Protein AF-A0A968PDI1-F1 (afdb_monomer_lite)

Structure (mmCIF, N/CA/C/O backbone):
data_AF-A0A968PDI1-F1
#
_entry.id   AF-A0A968PDI1-F1
#
loop_
_atom_site.group_PDB
_atom_site.id
_atom_site.type_symbol
_atom_site.label_atom_id
_atom_site.label_alt_id
_atom_site.label_comp_id
_atom_site.label_asym_id
_atom_site.label_entity_id
_atom_site.label_seq_id
_atom_site.pdbx_PDB_ins_code
_atom_site.Cartn_x
_atom_site.Cartn_y
_atom_site.Cartn_z
_atom_site.occupancy
_atom_site.B_iso_or_equiv
_atom_site.auth_seq_id
_atom_site.auth_comp_id
_atom_site.auth_asym_id
_atom_site.auth_atom_id
_atom_site.pdbx_PDB_model_num
ATOM 1 N N . MET A 1 1 ? -8.661 -16.473 -4.549 1.00 64.38 1 MET A N 1
ATOM 2 C CA . MET A 1 1 ? -8.253 -16.381 -3.131 1.00 64.38 1 MET A CA 1
ATOM 3 C C . MET A 1 1 ? -8.366 -14.916 -2.739 1.00 64.38 1 MET A C 1
ATOM 5 O O . MET A 1 1 ? -8.059 -14.093 -3.588 1.00 64.38 1 MET A O 1
ATOM 9 N N . VAL A 1 2 ? -8.877 -14.599 -1.546 1.00 85.19 2 VAL A N 1
ATOM 10 C CA . VAL A 1 2 ? -8.973 -13.217 -1.045 1.00 85.19 2 VAL A CA 1
ATOM 11 C C . VAL A 1 2 ? -8.287 -13.143 0.316 1.00 85.19 2 VAL A C 1
ATOM 13 O O . VAL A 1 2 ? -8.654 -13.907 1.208 1.00 85.19 2 VAL A O 1
ATOM 16 N N . LEU A 1 3 ? -7.260 -12.309 0.470 1.00 92.31 3 LEU A N 1
ATOM 17 C CA . LEU A 1 3 ? -6.549 -12.167 1.739 1.00 92.31 3 LEU A CA 1
ATOM 18 C C . LEU A 1 3 ? -5.933 -10.779 1.923 1.00 92.31 3 LEU A C 1
ATOM 20 O O . LEU A 1 3 ? -5.683 -10.044 0.974 1.00 92.31 3 LEU A O 1
ATOM 24 N N . ILE A 1 4 ? -5.710 -10.441 3.186 1.00 94.81 4 ILE A N 1
ATOM 25 C CA . ILE A 1 4 ? -4.966 -9.270 3.630 1.00 94.81 4 ILE A CA 1
ATOM 26 C C . ILE A 1 4 ? -4.349 -9.613 4.983 1.00 94.81 4 ILE A C 1
ATOM 28 O O . ILE A 1 4 ? -4.974 -10.280 5.811 1.00 94.81 4 ILE A O 1
ATOM 32 N N . ALA A 1 5 ? -3.131 -9.152 5.224 1.00 94.62 5 ALA A N 1
ATOM 33 C CA . ALA A 1 5 ? -2.516 -9.180 6.540 1.00 94.62 5 ALA A CA 1
ATOM 34 C C . ALA A 1 5 ? -2.373 -7.748 7.054 1.00 94.62 5 ALA A C 1
ATOM 36 O O . ALA A 1 5 ? -1.925 -6.876 6.316 1.00 94.62 5 ALA A O 1
ATOM 37 N N . ALA A 1 6 ? -2.707 -7.520 8.323 1.00 94.81 6 ALA A N 1
ATOM 38 C CA . ALA A 1 6 ? -2.420 -6.279 9.033 1.00 94.81 6 ALA A CA 1
ATOM 39 C C . ALA A 1 6 ? -1.416 -6.560 10.152 1.00 94.81 6 ALA A C 1
ATOM 41 O O . ALA A 1 6 ? -1.531 -7.566 10.856 1.00 94.81 6 ALA A O 1
ATOM 42 N N . PHE A 1 7 ? -0.429 -5.687 10.325 1.00 93.56 7 PHE A N 1
ATOM 43 C CA . PHE A 1 7 ? 0.628 -5.884 11.311 1.00 93.56 7 PHE A CA 1
ATOM 44 C C . PHE A 1 7 ? 1.190 -4.555 11.824 1.00 93.56 7 PHE A C 1
ATOM 46 O O . PHE A 1 7 ? 1.006 -3.491 11.234 1.00 93.56 7 PHE A O 1
ATOM 53 N N . ILE A 1 8 ? 1.858 -4.628 12.976 1.00 92.31 8 ILE A N 1
ATOM 54 C CA . ILE A 1 8 ? 2.522 -3.495 13.625 1.00 92.31 8 ILE A CA 1
ATOM 55 C C . ILE A 1 8 ? 3.981 -3.878 13.819 1.00 92.31 8 ILE A C 1
ATOM 57 O O . ILE A 1 8 ? 4.287 -4.782 14.603 1.00 92.31 8 ILE A O 1
ATOM 61 N N . ASP A 1 9 ? 4.876 -3.171 13.139 1.00 88.81 9 ASP A N 1
ATOM 62 C CA . ASP A 1 9 ? 6.307 -3.321 13.359 1.00 88.81 9 ASP A CA 1
ATOM 63 C C . ASP A 1 9 ? 6.754 -2.458 14.549 1.00 88.81 9 ASP A C 1
ATOM 65 O O . ASP A 1 9 ? 7.023 -1.258 14.445 1.00 88.81 9 ASP A O 1
ATOM 69 N N . ARG A 1 10 ? 6.864 -3.108 15.712 1.00 87.62 10 ARG A N 1
ATOM 70 C CA . ARG A 1 10 ? 7.320 -2.467 16.952 1.00 87.62 10 ARG A CA 1
ATOM 71 C C . ARG A 1 10 ? 8.775 -2.002 16.886 1.00 87.62 10 ARG A C 1
ATOM 73 O O . ARG A 1 10 ? 9.126 -1.059 17.591 1.00 87.62 10 ARG A O 1
ATOM 80 N N . ARG A 1 11 ? 9.618 -2.642 16.067 1.00 85.12 11 ARG A N 1
ATOM 81 C CA . ARG A 1 11 ? 11.016 -2.233 15.880 1.00 85.12 11 ARG A CA 1
ATOM 82 C C . ARG A 1 11 ? 11.063 -0.912 15.126 1.00 85.12 11 ARG A C 1
ATOM 84 O O . ARG A 1 11 ? 11.740 0.010 15.576 1.00 85.12 11 ARG A O 1
ATOM 91 N N . THR A 1 12 ? 10.303 -0.796 14.040 1.00 81.12 12 THR A N 1
ATOM 92 C CA . THR A 1 12 ? 10.178 0.469 13.306 1.00 81.12 12 THR A CA 1
ATOM 93 C C . THR A 1 12 ? 9.568 1.563 14.180 1.00 81.12 12 THR A C 1
ATOM 95 O O . THR A 1 12 ? 10.126 2.657 14.227 1.00 81.12 12 THR A O 1
ATOM 98 N N . MET A 1 13 ? 8.520 1.269 14.961 1.00 82.19 13 MET A N 1
ATOM 99 C CA . MET A 1 13 ? 7.947 2.242 15.907 1.00 82.19 13 MET A CA 1
ATOM 100 C C . MET A 1 13 ? 8.951 2.732 16.962 1.00 82.19 13 MET A C 1
ATOM 102 O O . MET A 1 13 ? 8.882 3.886 17.379 1.00 82.19 13 MET A O 1
ATOM 106 N N . ALA A 1 14 ? 9.881 1.881 17.410 1.00 83.44 14 ALA A N 1
ATOM 107 C CA . ALA A 1 14 ? 10.911 2.284 18.367 1.00 83.44 14 ALA A CA 1
ATOM 108 C C . ALA A 1 14 ? 11.940 3.253 17.753 1.00 83.44 14 ALA A C 1
ATOM 110 O O . ALA A 1 14 ? 12.477 4.102 18.459 1.00 83.44 14 ALA A O 1
ATOM 111 N N . LEU A 1 15 ? 12.206 3.135 16.447 1.00 83.00 15 LEU A N 1
ATOM 112 C CA . LEU A 1 15 ? 13.150 3.988 15.712 1.00 83.00 15 LEU A CA 1
ATOM 113 C C . LEU A 1 15 ? 12.501 5.273 15.183 1.00 83.00 15 LEU A C 1
ATOM 115 O O . LEU A 1 15 ? 13.145 6.320 15.134 1.00 83.00 15 LEU A O 1
ATOM 119 N N . ARG A 1 16 ? 11.234 5.196 14.770 1.00 78.94 16 ARG A N 1
ATOM 120 C CA . ARG A 1 16 ? 10.415 6.327 14.331 1.00 78.94 16 ARG A CA 1
ATOM 121 C C . ARG A 1 16 ? 9.069 6.257 15.055 1.00 78.94 16 ARG A C 1
ATOM 123 O O . ARG A 1 16 ? 8.200 5.498 14.623 1.00 78.94 16 ARG A O 1
ATOM 130 N N . PRO A 1 17 ? 8.894 7.013 16.154 1.00 77.44 17 PRO A N 1
ATOM 131 C CA . PRO A 1 17 ? 7.691 6.950 16.972 1.00 77.44 17 PRO A CA 1
ATOM 132 C C . PRO A 1 17 ? 6.523 7.617 16.249 1.00 77.44 17 PRO A C 1
ATOM 134 O O . PRO A 1 17 ? 6.208 8.789 16.440 1.00 77.44 17 PRO A O 1
ATOM 137 N N . GLU A 1 18 ? 5.874 6.833 15.405 1.00 86.06 18 GLU A N 1
ATOM 138 C CA . GLU A 1 18 ? 4.651 7.173 14.705 1.00 86.06 18 GLU A CA 1
ATOM 139 C C . GLU A 1 18 ? 3.607 6.102 15.015 1.00 86.06 18 GLU A C 1
ATOM 141 O O . GLU A 1 18 ? 3.914 4.911 15.067 1.00 86.06 18 GLU A O 1
ATOM 146 N N . ALA A 1 19 ? 2.356 6.511 15.226 1.00 89.69 19 ALA A N 1
ATOM 147 C CA . ALA A 1 19 ? 1.243 5.587 15.433 1.00 89.69 19 ALA A CA 1
ATOM 148 C C . ALA A 1 19 ? 0.791 4.983 14.089 1.00 89.69 19 ALA A C 1
ATOM 150 O O . ALA A 1 19 ? -0.356 5.161 13.683 1.00 89.69 19 ALA A O 1
ATOM 151 N N . ALA A 1 20 ? 1.705 4.328 13.376 1.00 90.19 20 ALA A N 1
ATOM 152 C CA . ALA A 1 20 ? 1.478 3.757 12.057 1.00 90.19 20 ALA A CA 1
ATOM 153 C C . ALA A 1 20 ? 1.511 2.225 12.105 1.00 90.19 20 ALA A C 1
ATOM 155 O O . ALA A 1 20 ? 2.444 1.620 12.631 1.00 90.19 20 ALA A O 1
ATOM 156 N N . GLY A 1 21 ? 0.486 1.610 11.523 1.00 92.75 21 GLY A N 1
ATOM 157 C CA . GLY A 1 21 ? 0.462 0.197 11.182 1.00 92.75 21 GLY A CA 1
ATOM 158 C C . GLY A 1 21 ? 0.648 -0.021 9.688 1.00 92.75 21 GLY A C 1
ATOM 159 O O . GLY A 1 21 ? 0.628 0.928 8.901 1.00 92.75 21 GLY A O 1
ATOM 160 N N . SER A 1 22 ? 0.768 -1.284 9.299 1.00 92.25 22 SER A N 1
ATOM 161 C CA . SER A 1 22 ? 0.924 -1.663 7.900 1.00 92.25 22 SER A CA 1
ATOM 162 C C . SER A 1 22 ? -0.052 -2.762 7.497 1.00 92.25 22 SER A C 1
ATOM 164 O O . SER A 1 22 ? -0.495 -3.553 8.336 1.00 92.25 22 SER A O 1
ATOM 166 N N . PHE A 1 23 ? -0.359 -2.823 6.204 1.00 93.94 23 PHE A N 1
ATOM 167 C CA . PHE A 1 23 ? -1.005 -3.968 5.576 1.00 93.94 23 PHE A CA 1
ATOM 168 C C . PHE A 1 23 ? -0.150 -4.529 4.443 1.00 93.94 23 PHE A C 1
ATOM 170 O O . PHE A 1 23 ? 0.636 -3.812 3.830 1.00 93.94 23 PHE A O 1
ATOM 177 N N . GLY A 1 24 ? -0.319 -5.814 4.160 1.00 92.12 24 GLY A N 1
ATOM 178 C CA . GLY A 1 24 ? 0.397 -6.546 3.122 1.00 92.12 24 GLY A CA 1
ATOM 179 C C . GLY A 1 24 ? -0.354 -7.790 2.696 1.00 92.12 24 GLY A C 1
ATOM 180 O O . GLY A 1 24 ? -1.471 -8.030 3.161 1.00 92.12 24 GLY A O 1
ATOM 181 N N . PHE A 1 25 ? 0.270 -8.577 1.818 1.00 90.94 25 PHE A N 1
ATOM 182 C CA . PHE A 1 25 ? -0.320 -9.783 1.240 1.00 90.94 25 PHE A CA 1
ATOM 183 C C . PHE A 1 25 ? -1.740 -9.527 0.712 1.00 90.94 25 PHE A C 1
ATOM 185 O O . PHE A 1 25 ? -2.645 -10.328 0.918 1.00 90.94 25 PHE A O 1
ATOM 192 N N . PHE A 1 26 ? -1.955 -8.349 0.123 1.00 92.69 26 PHE A N 1
ATOM 193 C CA . PHE A 1 26 ? -3.260 -7.931 -0.360 1.00 92.69 26 PHE A CA 1
ATOM 194 C C . PHE A 1 26 ? -3.555 -8.673 -1.656 1.00 92.69 26 PHE A C 1
ATOM 196 O O . PHE A 1 26 ? -3.019 -8.315 -2.696 1.00 92.69 26 PHE A O 1
ATOM 203 N N . GLU A 1 27 ? -4.386 -9.707 -1.577 1.00 93.44 27 GLU A N 1
ATOM 204 C CA . GLU A 1 27 ? -4.817 -10.493 -2.725 1.00 93.44 27 GLU A CA 1
ATOM 205 C C . GLU A 1 27 ? -6.328 -10.426 -2.849 1.00 93.44 27 GLU A C 1
ATOM 207 O O . GLU A 1 27 ? -7.050 -10.816 -1.931 1.00 93.44 27 GLU A O 1
ATOM 212 N N . VAL A 1 28 ? -6.824 -9.930 -3.979 1.00 94.69 28 VAL A N 1
ATOM 213 C CA . VAL A 1 28 ? -8.261 -9.808 -4.218 1.00 94.69 28 VAL A CA 1
ATOM 214 C C . VAL A 1 28 ? -8.560 -9.856 -5.710 1.00 94.69 28 VAL A C 1
ATOM 216 O O . VAL A 1 28 ? -7.786 -9.379 -6.531 1.00 94.69 28 VAL A O 1
ATOM 219 N N . LEU A 1 29 ? -9.700 -10.440 -6.070 1.00 95.25 29 LEU A N 1
ATOM 220 C CA . LEU A 1 29 ? -10.241 -10.330 -7.426 1.00 95.25 29 LEU A CA 1
ATOM 221 C C . LEU A 1 29 ? -10.612 -8.864 -7.739 1.00 95.25 29 LEU A C 1
ATOM 223 O O . LEU A 1 29 ? -10.689 -8.059 -6.811 1.00 95.25 29 LEU A O 1
ATOM 227 N N . PRO A 1 30 ? -10.860 -8.487 -9.009 1.00 95.31 30 PRO A N 1
ATOM 228 C CA . PRO A 1 30 ? -11.312 -7.138 -9.368 1.00 95.31 30 PRO A CA 1
ATOM 229 C C . PRO A 1 30 ? -12.758 -6.884 -8.893 1.00 95.31 30 PRO A C 1
ATOM 231 O O . PRO A 1 30 ? -13.695 -6.808 -9.682 1.00 95.31 30 PRO A O 1
ATOM 234 N N . ASP A 1 31 ? -12.922 -6.784 -7.578 1.00 95.81 31 ASP A N 1
ATOM 235 C CA . ASP A 1 31 ? -14.168 -6.626 -6.839 1.00 95.81 31 ASP A CA 1
ATOM 236 C C . ASP A 1 31 ? -13.945 -5.576 -5.742 1.00 95.81 31 ASP A C 1
ATOM 238 O O . ASP A 1 31 ? -13.310 -5.833 -4.713 1.00 95.81 31 ASP A O 1
ATOM 242 N N . SER A 1 32 ? -14.472 -4.373 -5.975 1.00 95.44 32 SER A N 1
ATOM 243 C CA . SER A 1 32 ? -14.339 -3.249 -5.047 1.00 95.44 32 SER A CA 1
ATOM 244 C C . SER A 1 32 ? -14.984 -3.522 -3.689 1.00 95.44 32 SER A C 1
ATOM 246 O O . SER A 1 32 ? -14.475 -3.038 -2.681 1.00 95.44 32 SER A O 1
ATOM 248 N N . ALA A 1 33 ? -16.061 -4.311 -3.622 1.00 96.25 33 ALA A N 1
ATOM 249 C CA . ALA A 1 33 ? -16.714 -4.623 -2.354 1.00 96.25 33 ALA A CA 1
ATOM 250 C C . ALA A 1 33 ? -15.844 -5.563 -1.510 1.00 96.25 33 ALA A C 1
ATOM 252 O O . ALA A 1 33 ? -15.657 -5.325 -0.315 1.00 96.25 33 ALA A O 1
ATOM 253 N N . ALA A 1 34 ? -15.257 -6.587 -2.138 1.00 96.56 34 ALA A N 1
ATOM 254 C CA . ALA A 1 34 ? -14.318 -7.485 -1.473 1.00 96.56 34 ALA A CA 1
ATOM 255 C C . ALA A 1 34 ? -13.053 -6.743 -1.012 1.00 96.56 34 ALA A C 1
ATOM 257 O O . ALA A 1 34 ? -12.638 -6.888 0.139 1.00 96.56 34 ALA A O 1
ATOM 258 N N . ALA A 1 35 ? -12.475 -5.904 -1.877 1.00 96.19 35 ALA A N 1
ATOM 259 C CA . ALA A 1 35 ? -11.305 -5.092 -1.550 1.00 96.19 35 ALA A CA 1
ATOM 260 C C . ALA A 1 35 ? -11.575 -4.169 -0.355 1.00 96.19 35 ALA A C 1
ATOM 262 O O . ALA A 1 35 ? -10.801 -4.140 0.602 1.00 96.19 35 ALA A O 1
ATOM 263 N N . TYR A 1 36 ? -12.711 -3.470 -0.378 1.00 96.44 36 TYR A N 1
ATOM 264 C CA . TYR A 1 36 ? -13.117 -2.569 0.692 1.00 96.44 36 TYR A CA 1
ATOM 265 C C . TYR A 1 36 ? -13.318 -3.298 2.023 1.00 96.44 36 TYR A C 1
ATOM 267 O O . TYR A 1 36 ? -12.834 -2.837 3.055 1.00 96.44 36 TYR A O 1
ATOM 275 N N . ALA A 1 37 ? -13.967 -4.466 2.011 1.00 97.00 37 ALA A N 1
ATOM 276 C CA . ALA A 1 37 ? -14.169 -5.267 3.217 1.00 97.00 37 ALA A CA 1
ATOM 277 C C . ALA A 1 37 ? -12.840 -5.728 3.846 1.00 97.00 37 ALA A C 1
ATOM 279 O O . ALA A 1 37 ? -12.685 -5.677 5.068 1.00 97.00 37 ALA A O 1
ATOM 280 N N . LEU A 1 38 ? -11.865 -6.138 3.024 1.00 97.25 38 LEU A N 1
ATOM 281 C CA . LEU A 1 38 ? -10.527 -6.519 3.490 1.00 97.25 38 LEU A CA 1
ATOM 282 C C . LEU A 1 38 ? -9.788 -5.329 4.121 1.00 97.25 38 LEU A C 1
ATOM 284 O O . LEU A 1 38 ? -9.270 -5.445 5.234 1.00 97.25 38 LEU A O 1
ATOM 288 N N . LEU A 1 39 ? -9.772 -4.180 3.441 1.00 97.25 39 LEU A N 1
ATOM 289 C CA . LEU A 1 39 ?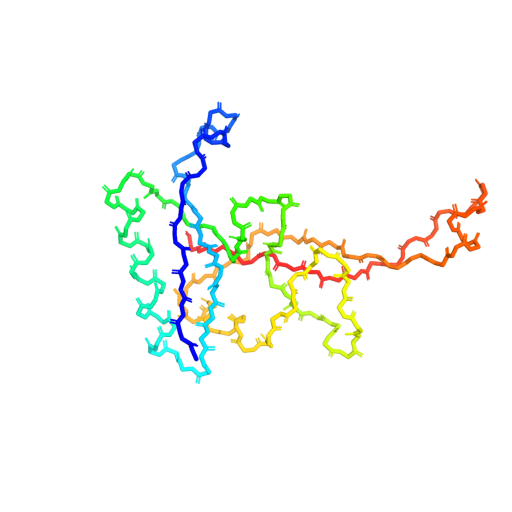 -9.100 -2.968 3.920 1.00 97.25 39 LEU A CA 1
ATOM 290 C C . LEU A 1 39 ? -9.727 -2.457 5.221 1.00 97.25 39 LEU A C 1
ATOM 292 O O . LEU A 1 39 ? -9.009 -2.215 6.190 1.00 97.25 39 LEU A O 1
ATOM 296 N N . GLN A 1 40 ? -11.061 -2.411 5.307 1.00 97.12 40 GLN A N 1
ATOM 297 C CA . GLN A 1 40 ? -11.758 -2.040 6.540 1.00 97.12 40 GLN A CA 1
ATOM 298 C C . GLN A 1 40 ? -11.420 -2.968 7.711 1.00 97.12 40 GLN A C 1
ATOM 300 O O . GLN A 1 40 ? -11.251 -2.501 8.839 1.00 97.12 40 GLN A O 1
ATOM 305 N N . ALA A 1 41 ? -11.320 -4.279 7.470 1.00 97.62 41 ALA A N 1
ATOM 306 C CA . ALA A 1 41 ? -10.953 -5.231 8.513 1.00 97.62 41 ALA A CA 1
ATOM 307 C C . ALA A 1 41 ? -9.529 -4.969 9.039 1.00 97.62 41 ALA A C 1
ATOM 309 O O . ALA A 1 41 ? -9.312 -4.962 10.255 1.00 97.62 41 ALA A O 1
ATOM 310 N N . ALA A 1 42 ? -8.575 -4.693 8.142 1.00 97.38 42 ALA A N 1
ATOM 311 C CA . ALA A 1 42 ? -7.209 -4.321 8.506 1.00 97.38 42 ALA A CA 1
ATOM 312 C C . ALA A 1 42 ? -7.159 -2.996 9.287 1.00 97.38 42 ALA A C 1
ATOM 314 O O . ALA A 1 42 ? -6.553 -2.924 10.359 1.00 97.38 42 ALA A O 1
ATOM 315 N N . GLU A 1 43 ? -7.852 -1.966 8.801 1.00 97.12 43 GLU A N 1
ATOM 316 C CA . GLU A 1 43 ? -7.960 -0.660 9.455 1.00 97.12 43 GLU A CA 1
ATOM 317 C C . GLU A 1 43 ? -8.568 -0.762 10.854 1.00 97.12 43 GLU A C 1
ATOM 319 O O . GLU A 1 43 ? -8.031 -0.199 11.810 1.00 97.12 43 GLU A O 1
ATOM 324 N N . ALA A 1 44 ? -9.671 -1.499 11.005 1.00 97.75 44 ALA A N 1
ATOM 325 C CA . ALA A 1 44 ? -10.331 -1.692 12.290 1.00 97.75 44 ALA A CA 1
ATOM 326 C C . ALA A 1 44 ? -9.408 -2.401 13.292 1.00 97.75 44 ALA A C 1
ATOM 328 O O . ALA A 1 44 ? -9.317 -1.992 14.454 1.00 97.75 44 ALA A O 1
ATOM 329 N N . TRP A 1 45 ? -8.675 -3.423 12.840 1.00 97.94 45 TRP A N 1
ATOM 330 C CA . TRP A 1 45 ? -7.724 -4.155 13.676 1.00 97.94 45 TRP A CA 1
ATOM 331 C C . TRP A 1 45 ? -6.570 -3.271 14.172 1.00 97.94 45 TRP A C 1
ATOM 333 O O . TRP A 1 45 ? -6.177 -3.373 15.343 1.00 97.94 45 TRP A O 1
ATOM 343 N N . LEU A 1 46 ? -6.056 -2.393 13.304 1.00 96.94 46 LEU A N 1
ATOM 344 C CA . LEU A 1 46 ? -4.996 -1.431 13.614 1.00 96.94 46 LEU A CA 1
ATOM 345 C C . LEU A 1 46 ? -5.489 -0.303 14.528 1.00 96.94 46 LEU A C 1
ATOM 347 O O . LEU A 1 46 ? -4.832 0.019 15.522 1.00 96.94 46 LEU A O 1
ATOM 351 N N . ARG A 1 47 ? -6.679 0.244 14.256 1.00 97.00 47 ARG A N 1
ATOM 352 C CA . ARG A 1 47 ? -7.310 1.292 15.071 1.00 97.00 47 ARG A CA 1
ATOM 353 C C . ARG A 1 47 ? -7.571 0.814 16.496 1.00 97.00 47 ARG A C 1
ATOM 355 O O . ARG A 1 47 ? -7.265 1.531 17.446 1.00 97.00 47 ARG A O 1
ATOM 362 N N . ALA A 1 48 ? -8.039 -0.425 16.662 1.00 97.88 48 ALA A N 1
ATOM 363 C CA . ALA A 1 48 ? -8.226 -1.051 17.974 1.00 97.88 48 ALA A CA 1
ATOM 364 C C . ALA A 1 48 ? -6.920 -1.181 18.788 1.00 97.88 48 ALA A C 1
ATOM 366 O O . ALA A 1 48 ? -6.964 -1.394 19.997 1.00 97.88 48 ALA A O 1
ATOM 367 N N . ARG A 1 49 ? -5.755 -1.045 18.141 1.00 96.69 49 ARG A N 1
ATOM 368 C CA . ARG A 1 49 ? -4.417 -1.091 18.755 1.00 96.69 49 ARG A CA 1
ATOM 369 C C . ARG A 1 49 ? -3.741 0.280 18.831 1.00 96.69 49 ARG A C 1
ATOM 371 O O . ARG A 1 49 ? -2.552 0.355 19.123 1.00 96.69 49 ARG A O 1
ATOM 378 N N . GLY A 1 50 ? -4.491 1.356 18.595 1.00 94.94 50 GLY A N 1
ATOM 379 C CA . GLY A 1 50 ? -4.010 2.730 18.735 1.00 94.94 50 GLY A CA 1
ATOM 380 C C . GLY A 1 50 ? -3.234 3.262 17.532 1.00 94.94 50 GLY A C 1
ATOM 381 O O . GLY A 1 50 ? -2.634 4.331 17.637 1.00 94.94 50 GLY A O 1
ATOM 382 N N . MET A 1 51 ? -3.239 2.555 16.398 1.00 95.25 51 MET A N 1
ATOM 383 C CA . MET A 1 51 ? -2.668 3.087 15.161 1.00 95.25 51 MET A CA 1
ATOM 384 C C . MET A 1 51 ? -3.627 4.108 14.543 1.00 95.25 51 MET A C 1
ATOM 386 O O . MET A 1 51 ? -4.840 3.901 14.498 1.00 95.25 51 MET A O 1
ATOM 390 N N . LYS A 1 52 ? -3.062 5.220 14.080 1.00 93.31 52 LYS A N 1
ATOM 391 C CA . LYS A 1 52 ? -3.750 6.331 13.414 1.00 93.31 52 LYS A CA 1
ATOM 392 C C . LYS A 1 52 ? -3.546 6.322 11.902 1.00 93.31 52 LYS A C 1
ATOM 394 O O . LYS A 1 52 ? -4.360 6.897 11.197 1.00 93.31 52 LYS A O 1
ATOM 399 N N . ILE A 1 53 ? -2.468 5.692 11.440 1.00 91.75 53 ILE A N 1
ATOM 400 C CA . ILE A 1 53 ? -2.059 5.640 10.0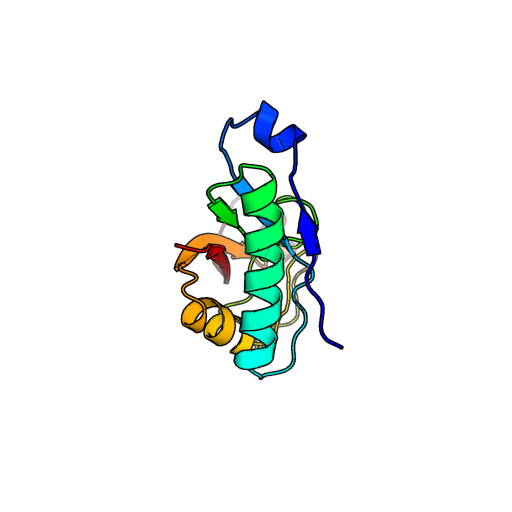36 1.00 91.75 53 ILE A CA 1
ATOM 401 C C . ILE A 1 53 ? -1.930 4.172 9.632 1.00 91.75 53 ILE A C 1
ATOM 403 O O . ILE A 1 53 ? -1.452 3.356 10.425 1.00 91.75 53 ILE A O 1
ATOM 407 N N . ILE A 1 54 ? -2.334 3.839 8.408 1.00 93.06 54 ILE A N 1
ATOM 408 C CA . ILE A 1 54 ? -2.101 2.532 7.791 1.00 93.06 54 ILE A CA 1
ATOM 409 C C . ILE A 1 54 ? -1.313 2.712 6.484 1.00 93.06 54 ILE A C 1
ATOM 411 O O . ILE A 1 54 ? -1.600 3.600 5.682 1.00 93.06 54 ILE A O 1
ATOM 415 N N . ARG A 1 55 ? -0.279 1.888 6.282 1.00 90.06 55 ARG A N 1
ATOM 416 C CA . ARG A 1 55 ? 0.597 1.931 5.099 1.00 90.06 55 ARG A CA 1
ATOM 417 C C . ARG A 1 55 ? 0.662 0.587 4.390 1.00 90.06 55 ARG A C 1
ATOM 419 O O . ARG A 1 55 ? 0.679 -0.447 5.047 1.00 90.06 55 ARG A O 1
ATOM 426 N N . GLY A 1 56 ? 0.764 0.586 3.069 1.00 89.38 56 GLY A N 1
ATOM 427 C CA . GLY A 1 56 ? 0.943 -0.650 2.318 1.00 89.38 56 GLY A CA 1
ATOM 428 C C . GLY A 1 56 ? 0.416 -0.575 0.886 1.00 89.38 56 GLY A C 1
ATOM 429 O O . GLY A 1 56 ? -0.124 0.447 0.478 1.00 89.38 56 GLY A O 1
ATOM 430 N N . PRO A 1 57 ? 0.537 -1.666 0.122 1.00 90.06 57 PRO A N 1
ATOM 431 C CA . PRO A 1 57 ? 0.874 -3.001 0.610 1.00 90.06 57 PRO A CA 1
ATOM 432 C C . PRO A 1 57 ? 2.370 -3.173 0.905 1.00 90.06 57 PRO A C 1
ATOM 434 O O . PRO A 1 57 ? 3.218 -2.607 0.225 1.00 90.06 57 PRO A O 1
ATOM 437 N N . MET A 1 58 ? 2.688 -3.951 1.937 1.00 86.81 58 MET A N 1
ATOM 438 C CA . MET A 1 58 ? 4.046 -4.272 2.380 1.00 86.81 58 MET A CA 1
ATOM 439 C C . MET A 1 58 ? 4.067 -5.655 3.031 1.00 86.81 58 MET A C 1
ATOM 441 O O . MET A 1 58 ? 3.368 -5.884 4.015 1.00 86.81 58 MET A O 1
ATOM 445 N N . ASN A 1 59 ? 4.881 -6.579 2.533 1.00 83.50 59 ASN A N 1
ATOM 446 C CA . ASN A 1 59 ? 4.996 -7.928 3.085 1.00 83.50 59 ASN A CA 1
ATOM 447 C C . ASN A 1 59 ? 6.003 -7.929 4.249 1.00 83.50 59 ASN A C 1
ATOM 449 O O . ASN A 1 59 ? 7.193 -8.168 4.067 1.00 83.50 59 ASN A O 1
ATOM 453 N N . PHE A 1 60 ? 5.490 -7.654 5.455 1.00 75.88 60 PHE A N 1
ATOM 454 C CA . PHE A 1 60 ? 6.177 -7.554 6.758 1.00 75.88 60 PHE A CA 1
ATOM 455 C C . PHE A 1 60 ? 7.060 -6.329 7.001 1.00 75.88 60 PHE A C 1
ATOM 457 O O . PHE A 1 60 ? 6.976 -5.758 8.088 1.00 75.88 60 PHE A O 1
ATOM 464 N N . ALA A 1 61 ? 7.899 -5.925 6.052 1.00 66.62 61 ALA A N 1
ATOM 465 C CA . ALA A 1 61 ? 8.827 -4.819 6.268 1.00 66.62 61 ALA A CA 1
ATOM 466 C C . ALA A 1 61 ? 9.178 -4.081 4.968 1.00 66.62 61 ALA A C 1
ATOM 468 O O . ALA A 1 61 ? 8.967 -4.588 3.868 1.00 66.62 61 ALA A O 1
ATOM 469 N N . THR A 1 62 ? 9.676 -2.847 5.095 1.00 61.16 62 THR A N 1
ATOM 470 C CA . THR A 1 62 ? 10.013 -1.976 3.951 1.00 61.16 62 THR A CA 1
ATOM 471 C C . THR A 1 62 ? 11.188 -2.486 3.122 1.00 61.16 62 THR A C 1
ATOM 473 O O . THR A 1 62 ? 11.324 -2.089 1.974 1.00 61.16 62 THR A O 1
ATOM 476 N N . ASP A 1 63 ? 12.067 -3.291 3.719 1.00 62.78 63 ASP A N 1
ATOM 477 C CA . ASP A 1 63 ? 13.208 -3.952 3.073 1.00 62.78 63 ASP A CA 1
ATOM 478 C C . ASP A 1 63 ? 12.811 -5.229 2.313 1.00 62.78 63 ASP A C 1
ATOM 480 O O . ASP A 1 63 ? 13.634 -5.824 1.615 1.00 62.78 63 ASP A O 1
ATOM 484 N N . ASN A 1 64 ? 11.541 -5.621 2.410 1.00 69.25 64 ASN A N 1
ATOM 485 C CA . ASN A 1 64 ? 10.925 -6.688 1.641 1.00 69.25 64 ASN A CA 1
ATOM 486 C C . ASN A 1 64 ? 10.083 -6.118 0.482 1.00 69.25 64 ASN A C 1
ATOM 488 O O . ASN A 1 64 ? 10.154 -4.949 0.109 1.00 69.25 64 ASN A O 1
ATOM 492 N N . GLU A 1 65 ? 9.264 -6.983 -0.103 1.00 72.69 65 GLU A N 1
ATOM 493 C CA . GLU A 1 65 ? 8.249 -6.663 -1.098 1.00 72.69 65 GLU A CA 1
ATOM 494 C C . GLU A 1 65 ? 7.254 -5.611 -0.588 1.00 72.69 65 GLU A C 1
ATOM 496 O O . GLU A 1 65 ? 6.461 -5.865 0.323 1.00 72.69 65 GLU A O 1
ATOM 501 N N . CYS A 1 66 ? 7.274 -4.421 -1.184 1.00 80.19 66 CYS A N 1
ATOM 502 C CA . CYS A 1 66 ? 6.396 -3.331 -0.791 1.00 80.19 66 CYS A CA 1
ATOM 503 C C . CYS A 1 66 ? 6.049 -2.421 -1.978 1.00 80.19 66 CYS A C 1
ATOM 505 O O . CYS A 1 66 ? 6.789 -2.322 -2.957 1.00 80.19 66 CYS A O 1
ATOM 507 N N . GLY A 1 67 ? 4.901 -1.761 -1.871 1.00 82.81 67 GLY A N 1
ATOM 508 C CA . GLY A 1 67 ? 4.338 -0.889 -2.889 1.00 82.81 67 GLY A CA 1
ATOM 509 C C . GLY A 1 67 ? 3.531 -1.627 -3.947 1.00 82.81 67 GLY A C 1
ATOM 510 O O . GLY A 1 67 ? 3.263 -2.821 -3.852 1.00 82.81 67 GLY A O 1
ATOM 511 N N . LEU A 1 68 ? 3.103 -0.870 -4.948 1.00 87.50 68 LEU A N 1
ATOM 512 C CA . LEU A 1 68 ? 2.454 -1.379 -6.139 1.00 87.50 68 LEU A CA 1
ATOM 513 C C . LEU A 1 68 ? 3.325 -1.080 -7.363 1.00 87.50 68 LEU A C 1
ATOM 515 O O . LEU A 1 68 ? 3.906 0.004 -7.490 1.00 87.50 68 LEU A O 1
ATOM 519 N N . LEU A 1 69 ? 3.351 -2.016 -8.307 1.00 86.25 69 LEU A N 1
ATOM 520 C CA . LEU A 1 69 ? 3.728 -1.718 -9.682 1.00 86.25 69 LEU A CA 1
ATOM 521 C C . LEU A 1 69 ? 2.727 -0.691 -10.223 1.00 86.25 69 LEU A C 1
ATOM 523 O O . LEU A 1 69 ? 1.522 -0.911 -10.110 1.00 86.25 69 LEU A O 1
ATOM 527 N N . LEU A 1 70 ? 3.203 0.438 -10.756 1.00 82.75 70 LEU A N 1
ATOM 528 C CA . LEU A 1 70 ? 2.340 1.444 -11.396 1.00 82.75 70 LEU A CA 1
ATOM 529 C C . LEU A 1 70 ? 2.570 1.583 -12.895 1.00 82.75 70 LEU A C 1
ATOM 531 O O . LEU A 1 70 ? 1.690 2.097 -13.584 1.00 82.75 70 LEU A O 1
ATOM 535 N N . ASP A 1 71 ? 3.724 1.143 -13.376 1.00 80.12 71 ASP A N 1
ATOM 536 C CA . ASP A 1 71 ? 4.161 1.228 -14.764 1.00 80.12 71 ASP A CA 1
ATOM 537 C C . ASP A 1 71 ? 4.997 -0.018 -15.108 1.00 80.12 71 ASP A C 1
ATOM 539 O O . ASP A 1 71 ? 5.271 -0.826 -14.226 1.00 80.12 71 ASP A O 1
ATOM 543 N N . ALA A 1 72 ? 5.413 -0.186 -16.363 1.00 79.06 72 ALA A N 1
ATOM 544 C CA . ALA A 1 72 ? 6.256 -1.291 -16.829 1.00 79.06 72 ALA A CA 1
ATOM 545 C C . ALA A 1 72 ? 5.613 -2.695 -16.720 1.00 79.06 72 ALA A C 1
ATOM 547 O O . ALA A 1 72 ? 6.301 -3.697 -16.520 1.00 79.06 72 ALA A O 1
AT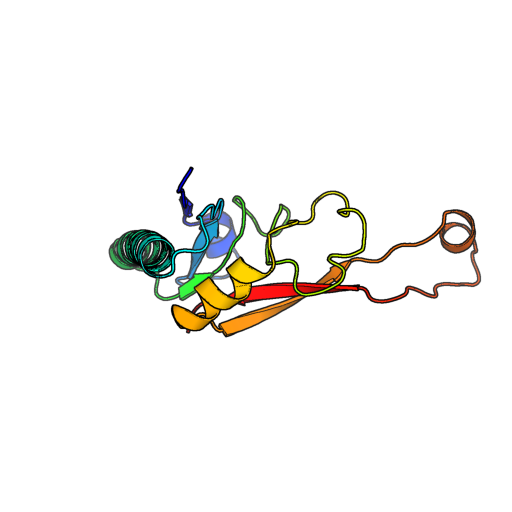OM 548 N N . TYR A 1 73 ? 4.288 -2.789 -16.898 1.00 83.06 73 TYR A N 1
ATOM 549 C CA . TYR A 1 73 ? 3.554 -4.068 -16.987 1.00 83.06 73 TYR A CA 1
ATOM 550 C C . TYR A 1 73 ? 3.906 -4.905 -18.230 1.00 83.06 73 TYR A C 1
ATOM 552 O O . TYR A 1 73 ? 3.500 -6.057 -18.347 1.00 83.06 73 TYR A O 1
ATOM 560 N N . ASP A 1 74 ? 4.625 -4.323 -19.185 1.00 84.50 74 ASP A N 1
ATOM 561 C CA . ASP A 1 74 ? 5.189 -4.980 -20.364 1.00 84.50 74 ASP A CA 1
ATOM 562 C C . ASP A 1 74 ? 6.581 -5.587 -20.097 1.00 84.50 74 ASP A C 1
ATOM 564 O O . ASP A 1 74 ? 7.128 -6.279 -20.954 1.00 84.50 74 ASP A O 1
ATOM 568 N N . GLN A 1 75 ? 7.159 -5.342 -18.916 1.00 77.94 75 GLN A N 1
ATOM 569 C CA . GLN A 1 75 ? 8.494 -5.795 -18.531 1.00 77.94 75 GLN A CA 1
ATOM 570 C C . GLN A 1 75 ? 8.437 -6.984 -17.567 1.00 77.94 75 GLN A C 1
ATOM 572 O O . GLN A 1 75 ? 7.473 -7.170 -16.819 1.00 77.94 75 GLN A O 1
ATOM 577 N N . SER A 1 76 ? 9.515 -7.771 -17.545 1.00 80.00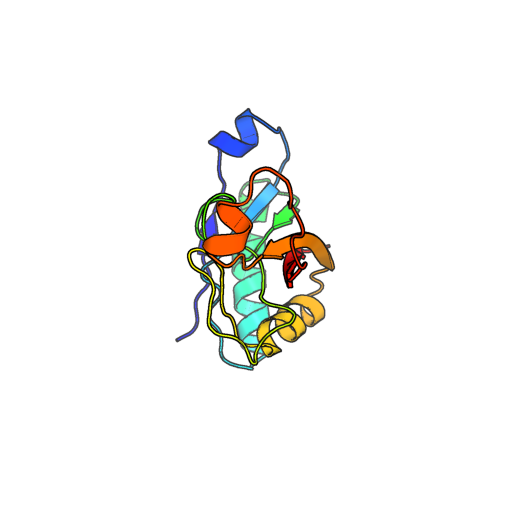 76 SER A N 1
ATOM 578 C CA . SER A 1 76 ? 9.688 -8.854 -16.573 1.00 80.00 76 SER A CA 1
ATOM 579 C C . SER A 1 76 ? 9.798 -8.315 -15.137 1.00 80.00 76 SER A C 1
ATOM 581 O O . SER A 1 76 ? 10.440 -7.279 -14.931 1.00 80.00 76 SER A O 1
ATOM 583 N N . PRO A 1 77 ? 9.257 -9.032 -14.132 1.00 77.31 77 PRO A N 1
ATOM 584 C CA . PRO A 1 77 ? 9.416 -8.672 -12.726 1.00 77.31 77 PRO A CA 1
ATOM 585 C C . PRO A 1 77 ? 10.888 -8.529 -12.327 1.00 77.31 77 PRO A C 1
ATOM 587 O O . PRO A 1 77 ? 11.732 -9.344 -12.706 1.00 77.31 77 PRO A O 1
ATOM 590 N N . VAL A 1 78 ? 11.193 -7.507 -11.527 1.00 75.44 78 VAL A N 1
ATOM 591 C CA . VAL A 1 78 ? 12.526 -7.306 -10.949 1.00 75.44 78 VAL A CA 1
ATOM 592 C C . VAL A 1 78 ? 12.593 -8.041 -9.610 1.00 75.44 78 VAL A C 1
ATOM 594 O O . VAL A 1 78 ? 11.622 -8.066 -8.851 1.00 75.44 78 VAL A O 1
ATOM 597 N N . LEU A 1 79 ? 13.738 -8.657 -9.313 1.00 71.50 79 LEU A N 1
ATOM 598 C CA . LEU A 1 79 ? 13.955 -9.361 -8.049 1.00 71.50 79 LEU A CA 1
ATOM 599 C C . LEU A 1 79 ? 13.613 -8.457 -6.846 1.00 71.50 79 LEU A C 1
ATOM 601 O O . LEU A 1 79 ? 13.997 -7.291 -6.827 1.00 71.50 79 LEU A O 1
ATOM 605 N N . MET A 1 80 ? 12.914 -9.017 -5.851 1.00 69.81 80 MET A N 1
ATOM 606 C CA . MET A 1 80 ? 12.464 -8.323 -4.629 1.00 69.81 80 MET A CA 1
ATOM 607 C C . MET A 1 80 ? 11.483 -7.154 -4.855 1.00 69.81 80 MET A C 1
ATOM 609 O O . MET A 1 80 ? 11.343 -6.294 -3.988 1.00 69.81 80 MET A O 1
ATOM 613 N N . THR A 1 81 ? 10.767 -7.123 -5.983 1.00 73.94 81 THR A N 1
ATOM 614 C CA . THR A 1 81 ? 9.699 -6.139 -6.238 1.00 73.94 81 THR A CA 1
ATOM 615 C C . THR A 1 81 ? 8.338 -6.819 -6.366 1.00 73.94 81 THR A C 1
ATOM 617 O O . THR A 1 81 ? 8.247 -7.949 -6.847 1.00 73.94 81 THR A O 1
ATOM 620 N N . LEU A 1 82 ? 7.272 -6.137 -5.932 1.00 76.19 82 LEU A N 1
ATOM 621 C CA . LEU A 1 82 ? 5.904 -6.624 -6.111 1.00 76.19 82 LEU A CA 1
ATOM 622 C C . LEU A 1 82 ? 5.462 -6.421 -7.563 1.00 76.19 82 LEU A C 1
ATOM 624 O O . LEU A 1 82 ? 5.588 -5.327 -8.109 1.00 76.19 82 LEU A O 1
ATOM 628 N N . TYR A 1 83 ? 4.906 -7.475 -8.163 1.00 83.25 83 TYR A N 1
ATOM 629 C CA . TYR A 1 83 ? 4.343 -7.457 -9.514 1.00 83.25 83 TYR A CA 1
ATOM 630 C C . TYR A 1 83 ? 2.839 -7.737 -9.455 1.00 83.25 83 TYR A C 1
ATOM 632 O O . TYR A 1 83 ? 2.357 -8.824 -9.776 1.00 83.25 83 TYR A O 1
ATOM 640 N N . ASN A 1 84 ? 2.090 -6.760 -8.953 1.00 87.50 84 ASN A N 1
ATOM 641 C CA . ASN A 1 84 ? 0.637 -6.846 -8.831 1.00 87.50 84 ASN A CA 1
ATOM 642 C C . ASN A 1 84 ? -0.069 -6.450 -10.138 1.00 87.50 84 ASN A C 1
ATOM 644 O O . ASN A 1 84 ? 0.455 -5.647 -10.909 1.00 87.50 84 ASN A O 1
ATOM 648 N N . PRO A 1 85 ? -1.306 -6.919 -10.362 1.00 89.69 85 PRO A N 1
ATOM 649 C CA . PRO A 1 85 ? -2.133 -6.425 -11.455 1.00 89.69 85 PRO A CA 1
ATOM 650 C C . PRO A 1 85 ? -2.427 -4.913 -11.353 1.00 89.69 85 PRO A C 1
ATOM 652 O O . PRO A 1 85 ? -2.574 -4.397 -10.237 1.00 89.69 85 PRO A O 1
ATOM 655 N N . PRO A 1 86 ? -2.635 -4.209 -12.487 1.00 89.50 86 PRO A N 1
ATOM 656 C CA . PRO A 1 86 ? -2.926 -2.772 -12.487 1.00 89.50 86 PRO A CA 1
ATOM 657 C C . PRO A 1 86 ? -4.170 -2.360 -11.704 1.00 89.50 86 PRO A C 1
ATOM 659 O O . PRO A 1 86 ? -4.224 -1.268 -11.138 1.00 89.50 86 PRO A O 1
ATOM 662 N N . TYR A 1 87 ? -5.176 -3.234 -11.639 1.00 93.00 87 TYR A N 1
ATOM 663 C CA . TYR A 1 87 ? -6.441 -2.909 -10.986 1.00 93.00 87 TYR A CA 1
ATOM 664 C C . TYR A 1 87 ? -6.311 -2.749 -9.462 1.00 93.00 87 TYR A C 1
ATOM 666 O O . TYR A 1 87 ? -7.162 -2.094 -8.865 1.00 93.00 87 TYR A O 1
ATOM 674 N N . TYR A 1 88 ? -5.251 -3.267 -8.823 1.00 93.06 88 TYR A N 1
ATOM 675 C CA . TYR A 1 88 ? -5.020 -3.055 -7.385 1.00 93.06 88 TYR A CA 1
ATOM 676 C C . TYR A 1 88 ? -4.913 -1.576 -7.045 1.00 93.06 88 TYR A C 1
ATOM 678 O O . TYR A 1 88 ? -5.483 -1.133 -6.051 1.00 93.06 88 TYR A O 1
ATOM 686 N N . ARG A 1 89 ? -4.244 -0.801 -7.906 1.00 90.88 89 ARG A N 1
ATOM 687 C CA . ARG A 1 89 ? -4.137 0.647 -7.745 1.00 90.88 89 ARG A CA 1
ATOM 688 C C . ARG A 1 89 ? -5.522 1.283 -7.655 1.00 90.88 89 ARG A C 1
ATOM 690 O O . ARG A 1 89 ? -5.803 2.003 -6.704 1.00 90.88 89 ARG A O 1
ATOM 697 N N . SER A 1 90 ? -6.392 0.969 -8.613 1.00 92.69 90 SER A N 1
ATOM 698 C CA . SER A 1 90 ? -7.748 1.514 -8.660 1.00 92.69 90 SER A CA 1
ATOM 699 C C . SER A 1 90 ? -8.582 1.101 -7.449 1.00 92.69 90 SER A C 1
ATOM 701 O O . SER A 1 90 ? -9.339 1.921 -6.940 1.00 92.69 90 SER A O 1
ATOM 703 N N . LEU A 1 91 ? -8.435 -0.136 -6.964 1.00 95.12 91 LEU A N 1
ATOM 704 C CA . LEU A 1 91 ? -9.131 -0.611 -5.764 1.00 95.12 91 LEU A CA 1
ATOM 705 C C . LEU A 1 91 ? -8.699 0.158 -4.507 1.00 95.12 91 LEU A C 1
ATOM 707 O O . LEU A 1 91 ? -9.554 0.567 -3.723 1.00 95.12 91 LEU A O 1
ATOM 711 N N . LEU A 1 92 ? -7.394 0.392 -4.332 1.00 94.19 92 LEU A N 1
ATOM 712 C CA . LEU A 1 92 ? -6.875 1.176 -3.208 1.00 94.19 92 LEU A CA 1
ATOM 713 C C . LEU A 1 92 ? -7.317 2.645 -3.303 1.00 94.19 92 LEU A C 1
ATOM 715 O O . LEU A 1 92 ? -7.854 3.184 -2.337 1.00 94.19 92 LEU A O 1
ATOM 719 N N . GLU A 1 93 ? -7.161 3.284 -4.466 1.00 93.25 93 GLU A N 1
ATOM 720 C CA . GLU A 1 93 ? -7.571 4.682 -4.676 1.00 93.25 93 GLU A CA 1
ATOM 721 C C . GLU A 1 93 ? -9.079 4.876 -4.416 1.00 93.25 93 GLU A C 1
ATOM 723 O O . GLU A 1 93 ? -9.472 5.826 -3.739 1.00 93.25 93 GLU A O 1
ATOM 728 N N . GLN A 1 94 ? -9.931 3.944 -4.863 1.00 93.62 94 GLN A N 1
ATOM 729 C CA . GLN A 1 94 ? -11.375 3.956 -4.573 1.00 93.62 94 GLN A CA 1
ATOM 730 C C . GLN A 1 94 ? -11.691 3.778 -3.083 1.00 93.62 94 GLN A C 1
ATOM 732 O O . GLN A 1 94 ? -12.681 4.324 -2.599 1.00 93.62 94 GLN A O 1
ATOM 737 N N . ALA A 1 95 ? -10.854 3.043 -2.349 1.00 94.38 95 ALA A N 1
ATOM 738 C CA . ALA A 1 95 ? -10.953 2.908 -0.899 1.00 94.38 95 ALA A CA 1
ATOM 739 C C . ALA A 1 95 ? -10.411 4.136 -0.135 1.00 94.38 95 ALA A C 1
ATOM 741 O O . ALA A 1 95 ? -10.419 4.140 1.093 1.00 94.38 95 ALA A O 1
ATOM 742 N N . GLY A 1 96 ? -9.966 5.184 -0.841 1.00 93.69 96 GLY A N 1
ATOM 743 C CA . GLY A 1 96 ? -9.473 6.433 -0.258 1.00 93.69 96 GLY A CA 1
ATOM 744 C C . GLY A 1 96 ? -7.962 6.468 -0.032 1.00 93.69 96 GLY A C 1
ATOM 745 O O . GLY A 1 96 ? -7.472 7.386 0.621 1.00 93.69 96 GLY A O 1
ATOM 746 N N . TYR A 1 97 ? -7.217 5.494 -0.559 1.00 93.62 97 TYR A N 1
ATOM 747 C CA . TYR A 1 97 ? -5.768 5.436 -0.405 1.00 93.62 97 TYR A CA 1
ATOM 748 C C . TYR A 1 97 ? -5.061 6.428 -1.350 1.00 93.62 97 TYR A C 1
ATOM 750 O O . TYR A 1 97 ? -5.392 6.535 -2.528 1.00 93.62 97 TYR A O 1
ATOM 758 N N . THR A 1 98 ? -4.089 7.177 -0.823 1.00 90.19 98 THR A N 1
ATOM 759 C CA . THR A 1 98 ? -3.284 8.202 -1.499 1.00 90.19 98 THR A CA 1
ATOM 760 C C . THR A 1 98 ? -1.797 7.850 -1.517 1.00 90.19 98 THR A C 1
ATOM 762 O O . THR A 1 98 ? -1.283 7.223 -0.610 1.00 90.19 98 THR A O 1
ATOM 765 N N . LYS A 1 99 ? -1.047 8.252 -2.542 1.00 85.88 99 LYS A N 1
ATOM 766 C CA . LYS A 1 99 ? 0.370 7.879 -2.702 1.00 85.88 99 LYS A CA 1
ATOM 767 C C . LYS A 1 99 ? 1.286 8.275 -1.519 1.00 85.88 99 LYS A C 1
ATOM 769 O O . LYS A 1 99 ? 1.253 9.415 -1.070 1.00 85.88 99 LYS A O 1
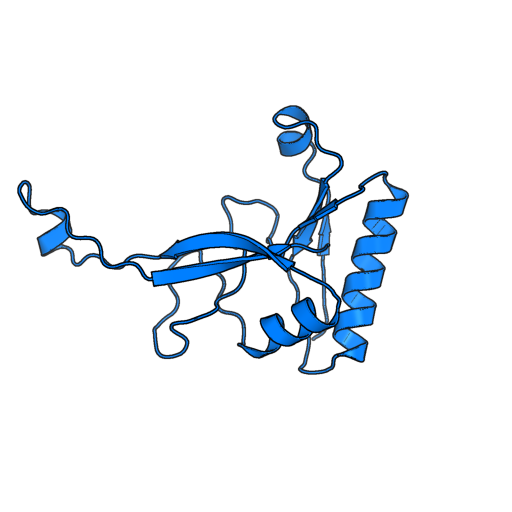ATOM 774 N N . ALA A 1 100 ? 2.193 7.370 -1.124 1.00 84.81 100 ALA A N 1
ATOM 775 C CA . ALA A 1 100 ? 3.220 7.574 -0.087 1.00 84.81 100 ALA A CA 1
ATOM 776 C C . ALA A 1 100 ? 4.482 8.262 -0.559 1.00 84.81 100 ALA A C 1
ATOM 778 O O . ALA A 1 100 ? 5.028 9.154 0.083 1.00 84.81 100 ALA A O 1
ATOM 779 N N . ALA A 1 101 ? 5.035 7.639 -1.588 1.00 82.94 101 ALA A N 1
ATOM 780 C CA . ALA A 1 101 ? 6.449 7.585 -1.859 1.00 82.94 101 ALA A CA 1
ATOM 781 C C . ALA A 1 101 ? 6.601 6.830 -3.170 1.00 82.94 101 ALA A C 1
ATOM 783 O O . ALA A 1 101 ? 5.873 5.870 -3.443 1.00 82.94 101 ALA A O 1
ATOM 784 N N . ASP A 1 102 ? 7.573 7.262 -3.951 1.00 80.69 102 ASP A N 1
ATOM 785 C CA . ASP A 1 102 ? 7.978 6.582 -5.165 1.00 80.69 102 ASP A CA 1
ATOM 786 C C . ASP A 1 102 ? 9.256 5.801 -4.888 1.00 80.69 102 ASP A C 1
ATOM 788 O O . ASP A 1 102 ? 10.181 6.286 -4.230 1.00 80.69 102 ASP A O 1
ATOM 792 N N . TRP A 1 103 ? 9.300 4.588 -5.409 1.00 77.19 103 TRP A N 1
ATOM 793 C CA . TRP A 1 103 ? 10.493 3.770 -5.478 1.00 77.19 103 TRP A CA 1
ATOM 794 C C . TRP A 1 103 ? 10.860 3.555 -6.922 1.00 77.19 103 TRP A C 1
ATOM 796 O O . TRP A 1 103 ? 10.009 3.532 -7.794 1.00 77.19 103 TRP A O 1
ATOM 806 N N . TYR A 1 104 ? 12.144 3.408 -7.196 1.00 75.50 104 TYR A N 1
ATOM 807 C CA . TYR A 1 104 ? 12.575 3.233 -8.565 1.00 75.50 104 TYR A CA 1
ATOM 808 C C . TYR A 1 104 ? 13.365 1.946 -8.681 1.00 75.50 104 TYR A C 1
ATOM 810 O O . TYR A 1 104 ? 14.329 1.734 -7.947 1.00 75.50 104 TYR A O 1
ATOM 818 N N . ALA A 1 105 ? 12.927 1.077 -9.586 1.00 72.38 105 ALA A N 1
ATOM 819 C CA . ALA A 1 105 ? 13.736 -0.050 -10.014 1.00 72.38 105 ALA A CA 1
ATOM 820 C C . ALA A 1 105 ? 14.630 0.419 -11.160 1.00 72.38 105 ALA A C 1
ATOM 822 O O . ALA A 1 105 ? 14.260 1.287 -11.941 1.00 72.38 105 ALA A O 1
ATOM 823 N N . TYR A 1 106 ? 15.810 -0.160 -11.295 1.00 71.81 106 TYR A N 1
ATOM 824 C CA . TYR A 1 106 ? 16.725 0.185 -12.374 1.00 71.81 106 TYR A CA 1
ATOM 825 C C . TYR A 1 106 ? 17.269 -1.111 -12.967 1.00 71.81 106 TYR A C 1
ATOM 827 O O . TYR A 1 106 ? 17.516 -2.068 -12.234 1.00 71.81 106 TYR A O 1
ATOM 835 N N . THR A 1 107 ? 17.421 -1.171 -14.290 1.00 70.69 107 THR A N 1
ATOM 836 C CA . THR A 1 107 ? 18.300 -2.177 -14.910 1.00 70.69 107 THR A CA 1
ATOM 837 C C . THR A 1 107 ? 19.607 -1.509 -15.231 1.00 70.69 107 THR A C 1
ATOM 839 O O . THR A 1 107 ? 19.620 -0.390 -15.739 1.00 70.69 107 THR A O 1
ATOM 842 N N . ILE A 1 108 ? 20.677 -2.248 -15.007 1.00 71.62 108 ILE A N 1
ATOM 843 C CA . ILE A 1 108 ? 21.994 -1.926 -15.514 1.00 71.62 108 ILE A CA 1
ATOM 844 C C . ILE A 1 108 ? 22.534 -3.206 -16.139 1.00 71.62 108 ILE A C 1
ATOM 846 O O . ILE A 1 108 ? 22.413 -4.285 -15.549 1.00 71.62 108 ILE A O 1
ATOM 850 N N . ASP A 1 109 ? 23.037 -3.117 -17.365 1.00 75.50 109 ASP A N 1
ATOM 851 C CA . ASP A 1 109 ? 23.810 -4.210 -17.940 1.00 75.50 109 ASP A CA 1
ATOM 852 C C . ASP A 1 109 ? 25.166 -4.315 -17.233 1.00 75.50 109 ASP A C 1
ATOM 854 O O . ASP A 1 109 ? 25.635 -3.394 -16.556 1.00 75.50 109 ASP A O 1
ATOM 858 N N . ARG A 1 110 ? 25.773 -5.498 -17.323 1.00 75.69 110 ARG A N 1
ATOM 859 C CA . ARG A 1 110 ? 27.002 -5.791 -16.586 1.00 75.69 110 ARG A CA 1
ATOM 860 C C . ARG A 1 110 ? 28.143 -4.902 -17.065 1.00 75.69 110 ARG A C 1
ATOM 862 O O . ARG A 1 110 ? 28.964 -4.499 -16.250 1.00 75.69 110 ARG A O 1
ATOM 869 N N . GLU A 1 111 ? 28.201 -4.641 -18.362 1.00 80.56 111 GLU A N 1
ATOM 870 C CA . GLU A 1 111 ? 29.219 -3.826 -19.004 1.00 80.56 111 GLU A CA 1
ATOM 871 C C . GLU A 1 111 ? 29.199 -2.402 -18.435 1.00 80.56 111 GLU A C 1
ATOM 873 O O . GLU A 1 111 ? 30.231 -1.937 -17.961 1.00 80.56 111 GLU A O 1
ATOM 878 N N . THR A 1 112 ? 28.022 -1.776 -18.350 1.00 73.62 112 THR A N 1
ATOM 879 C CA . THR A 1 112 ? 27.824 -0.451 -17.742 1.00 73.62 112 THR A CA 1
ATOM 880 C C . THR A 1 112 ? 28.137 -0.462 -16.246 1.00 73.62 112 THR A C 1
ATOM 882 O O . THR A 1 112 ? 28.778 0.452 -15.744 1.00 73.62 112 THR A O 1
ATOM 885 N N . LEU A 1 113 ? 27.740 -1.506 -15.508 1.00 70.50 113 LEU A N 1
ATOM 886 C CA . LEU A 1 113 ? 28.043 -1.607 -14.072 1.00 70.50 113 LEU A CA 1
ATOM 887 C C . LEU A 1 113 ? 29.553 -1.705 -13.788 1.00 70.50 113 LEU A C 1
ATOM 889 O O . LEU A 1 113 ? 30.009 -1.335 -12.706 1.00 70.50 113 LEU A O 1
ATOM 893 N N . MET A 1 114 ? 30.316 -2.264 -14.727 1.00 73.75 114 MET A N 1
ATOM 894 C CA . MET A 1 114 ? 31.759 -2.471 -14.604 1.00 73.75 114 MET A CA 1
ATOM 895 C C . MET A 1 114 ? 32.577 -1.333 -15.230 1.00 73.75 114 MET A C 1
ATOM 897 O O . MET A 1 114 ? 33.802 -1.364 -15.110 1.00 73.75 114 MET A O 1
ATOM 901 N N . ASP A 1 115 ? 31.937 -0.354 -15.876 1.00 72.25 115 ASP A N 1
ATOM 902 C CA . ASP A 1 115 ? 32.595 0.820 -16.447 1.00 72.25 115 ASP A CA 1
ATOM 903 C C . ASP A 1 115 ? 32.917 1.839 -15.331 1.00 72.25 115 ASP A C 1
ATOM 905 O O . ASP A 1 115 ? 32.000 2.394 -14.717 1.00 72.25 115 ASP A O 1
ATOM 909 N N . PRO A 1 116 ? 34.204 2.104 -15.029 1.00 63.94 116 PRO A N 1
ATOM 910 C CA . PRO A 1 116 ? 34.579 3.058 -13.990 1.00 63.94 116 PRO A CA 1
ATOM 911 C C . PRO A 1 116 ? 34.185 4.509 -14.313 1.00 63.94 116 PRO A C 1
ATOM 913 O O . PRO A 1 116 ? 34.114 5.321 -13.389 1.00 63.94 116 PRO A O 1
ATOM 916 N N . ASP A 1 117 ? 33.915 4.829 -15.584 1.00 62.88 117 ASP A N 1
ATOM 917 C CA . ASP A 1 117 ? 33.711 6.193 -16.078 1.00 62.88 117 ASP A CA 1
ATOM 918 C C . ASP A 1 117 ? 32.244 6.499 -16.462 1.00 62.88 117 ASP A C 1
ATOM 920 O O . ASP A 1 117 ? 31.943 7.625 -16.873 1.00 62.88 117 ASP A O 1
ATOM 924 N N . HIS A 1 118 ? 31.303 5.549 -16.319 1.00 54.84 118 HIS A N 1
ATOM 925 C CA . HIS A 1 118 ? 29.892 5.733 -16.704 1.00 54.84 118 HIS A CA 1
ATOM 926 C C . HIS A 1 118 ? 28.877 5.170 -15.689 1.00 54.84 118 HIS A C 1
ATOM 928 O O . HIS A 1 118 ? 28.520 3.998 -15.702 1.00 54.84 118 HIS A O 1
ATOM 934 N N . TYR A 1 119 ? 28.287 6.057 -14.879 1.00 52.59 119 TYR A N 1
ATOM 935 C CA . TYR A 1 119 ? 27.061 5.784 -14.114 1.00 52.59 119 TYR A CA 1
ATOM 936 C C . TYR A 1 119 ? 25.864 6.467 -14.785 1.00 52.59 119 TYR A C 1
ATOM 938 O O . TYR A 1 119 ? 25.461 7.560 -14.392 1.00 52.59 119 TYR A O 1
ATOM 946 N N . SER A 1 120 ? 25.280 5.838 -15.805 1.00 48.94 120 SER A N 1
ATOM 947 C CA . SER A 1 120 ? 24.002 6.291 -16.375 1.00 48.94 120 SER A CA 1
ATOM 948 C C . SER A 1 120 ? 22.912 5.278 -16.044 1.00 48.94 120 SER A C 1
ATOM 950 O O . SER A 1 120 ? 22.832 4.222 -16.662 1.00 48.94 120 SER A O 1
ATOM 952 N N . ILE A 1 121 ? 22.088 5.579 -15.036 1.00 53.88 121 ILE A N 1
ATOM 953 C CA . ILE A 1 121 ? 21.035 4.673 -14.562 1.00 53.88 121 ILE A CA 1
ATOM 954 C C . ILE A 1 121 ? 19.663 5.165 -15.058 1.00 53.88 121 ILE A C 1
ATOM 956 O O . ILE A 1 121 ? 19.236 6.269 -14.723 1.00 53.88 121 ILE A O 1
ATOM 960 N N . HIS A 1 122 ? 18.962 4.353 -15.856 1.00 46.28 122 HIS A N 1
ATOM 961 C CA . HIS A 1 122 ? 17.631 4.671 -16.401 1.00 46.28 122 HIS A CA 1
ATOM 962 C C . HIS A 1 122 ? 16.506 4.426 -15.370 1.00 46.28 122 HIS A C 1
ATOM 964 O O . HIS A 1 122 ? 16.332 3.275 -14.961 1.00 46.28 122 HIS A O 1
ATOM 970 N N . PRO A 1 123 ? 15.704 5.436 -14.971 1.00 43.28 123 PRO A N 1
ATOM 971 C CA . PRO A 1 123 ? 14.672 5.271 -13.942 1.00 43.28 123 PRO A CA 1
ATOM 972 C C . PRO A 1 123 ? 13.509 4.380 -14.390 1.00 43.28 123 PRO A C 1
ATOM 974 O O . PRO A 1 123 ? 12.947 4.595 -15.460 1.00 43.28 123 PRO A O 1
ATOM 977 N N . ARG A 1 124 ? 13.097 3.420 -13.547 1.00 53.66 124 ARG A N 1
ATOM 978 C CA . ARG A 1 124 ? 11.784 2.742 -13.631 1.00 53.66 124 ARG A CA 1
ATOM 979 C C . ARG A 1 124 ? 10.937 3.137 -12.438 1.00 53.66 124 ARG A C 1
ATOM 981 O O . ARG A 1 124 ? 11.476 3.243 -11.350 1.00 53.66 124 ARG A O 1
ATOM 988 N N . ILE A 1 125 ? 9.633 3.306 -12.616 1.00 51.28 125 ILE A N 1
ATOM 989 C CA . ILE A 1 125 ? 8.740 3.868 -11.595 1.00 51.28 125 ILE A CA 1
ATOM 990 C C . ILE A 1 125 ? 7.973 2.743 -10.884 1.00 51.28 125 ILE A C 1
ATOM 992 O O . ILE A 1 125 ? 7.154 2.054 -11.486 1.00 51.28 125 ILE A O 1
ATOM 996 N N . LEU A 1 126 ? 8.220 2.573 -9.590 1.00 51.31 126 LEU A N 1
ATOM 997 C CA . LEU A 1 126 ? 7.397 1.821 -8.643 1.00 51.31 126 LEU A CA 1
ATOM 998 C C . LEU A 1 126 ? 6.812 2.817 -7.638 1.00 51.31 126 LEU A C 1
ATOM 1000 O O . LEU A 1 126 ? 7.423 3.832 -7.316 1.00 51.31 126 LEU A O 1
ATOM 1004 N N . THR A 1 127 ? 5.630 2.564 -7.098 1.00 47.59 127 THR A N 1
ATOM 1005 C CA . THR A 1 127 ? 5.051 3.517 -6.148 1.00 47.59 127 THR A CA 1
ATOM 1006 C C . THR A 1 127 ? 4.364 2.798 -5.018 1.00 47.59 127 THR A C 1
ATOM 1008 O O . THR A 1 127 ? 3.576 1.879 -5.209 1.00 47.59 127 THR A O 1
ATOM 1011 N N . LEU A 1 128 ? 4.606 3.286 -3.813 1.00 48.25 128 LEU A N 1
ATOM 1012 C CA . LEU A 1 128 ? 3.852 2.908 -2.638 1.00 48.25 128 LEU A CA 1
ATOM 1013 C C . LEU A 1 128 ? 2.570 3.750 -2.563 1.00 48.25 128 LEU A C 1
ATOM 1015 O O . LEU A 1 128 ? 2.627 4.980 -2.552 1.00 48.25 128 LEU A O 1
ATOM 1019 N N . ALA A 1 129 ? 1.411 3.100 -2.481 1.00 42.59 129 ALA A N 1
ATOM 1020 C CA . ALA A 1 129 ? 0.182 3.741 -2.014 1.00 42.59 129 ALA A CA 1
ATOM 1021 C C . ALA A 1 129 ? 0.194 3.820 -0.464 1.00 42.59 129 ALA A C 1
ATOM 1023 O O . ALA A 1 129 ? 0.756 2.959 0.198 1.00 42.59 129 ALA A O 1
ATOM 1024 N N . LEU A 1 130 ? -0.367 4.863 0.139 1.00 47.44 130 LEU A N 1
ATOM 1025 C CA . LEU A 1 130 ? -0.753 4.984 1.566 1.00 47.44 130 LEU A CA 1
ATOM 1026 C C . LEU A 1 130 ? -2.255 5.183 1.658 1.00 47.44 130 LEU A C 1
ATOM 1028 O O . LEU A 1 130 ? -2.892 5.380 0.643 1.00 47.44 130 LEU A O 1
ATOM 1032 N N . SER A 1 131 ? -2.838 5.163 2.854 1.00 38.84 131 SER A N 1
ATOM 1033 C CA . SER A 1 131 ? -4.211 5.638 3.074 1.00 38.84 131 SER A CA 1
ATOM 1034 C C . SER A 1 131 ? -4.270 7.173 3.273 1.00 38.84 131 S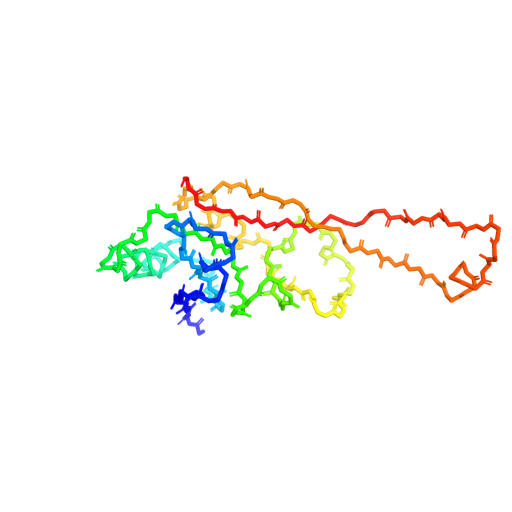ER A C 1
ATOM 1036 O O . SER A 1 131 ? -3.211 7.798 3.175 1.00 38.84 131 SER A O 1
ATOM 1038 N N . PRO A 1 132 ? -5.439 7.806 3.531 1.00 45.84 132 PRO A N 1
ATOM 1039 C CA . PRO A 1 132 ? -5.505 9.233 3.867 1.00 45.84 132 PRO A CA 1
ATOM 1040 C C . PRO A 1 132 ? -4.775 9.574 5.173 1.00 45.84 132 PRO A C 1
ATOM 1042 O O . PRO A 1 132 ? -4.605 8.656 6.014 1.00 45.84 132 PRO A O 1
#

pLDDT: mean 81.68, std 15.13, range [38.84, 97.94]

Radius of gyration: 16.66 Å; chains: 1; bounding box: 51×26×39 Å

Secondary structure (DSSP, 8-state):
--EEEEE--HHHHHHS---EEEEEEEE--S-HHHHHHHHHHHHHHHHTTT--EEE-SBSSSTTSSBSEE-S-TTSPPPTT-----THHHHHHHHTT-EEEEEEEE----HHHHT-TT------EEEEEEE--

Foldseek 3Di:
DADKDKADDVVVCVVPVALEIEMEPGDDDLDLVSLLVRVVVNVVVSVVVVRPWYWFHDDPDPQAETAEQQDDLVDDDDPRYDDDDNSVVVSCVVSQWAWDDKDWDWDDDPVQVPDPVDDDTDTDITTIIIHD

Sequence (132 aa):
MVLIAAFIDRRTMALRPEAAGSFGFFEVLPDSAAAYALLQAAEAWLRARGMKIIRGPMNFATDNECGLLLDAYDQSPVLMTLYNPPYYRSLLEQAGYTKAADWYAYTIDRETLMDPDHYSIHPRILTLALSP